Protein AF-A0AAE0RUJ5-F1 (afdb_monomer_lite)

pLDDT: mean 77.24, std 18.79, range [30.19, 96.75]

Structure (mmCIF, N/CA/C/O backbone):
data_AF-A0AAE0RUJ5-F1
#
_entry.id   AF-A0AAE0RUJ5-F1
#
loop_
_atom_site.group_PDB
_atom_site.id
_atom_site.type_symbol
_atom_site.label_atom_id
_atom_site.label_alt_id
_atom_site.label_comp_id
_atom_site.label_asym_id
_atom_site.label_entity_id
_atom_site.label_seq_id
_atom_site.pdbx_PDB_ins_code
_atom_site.Cartn_x
_atom_site.Cartn_y
_atom_site.Cartn_z
_atom_site.occupancy
_atom_site.B_iso_or_equiv
_atom_site.auth_seq_id
_atom_site.auth_comp_id
_atom_site.auth_asym_id
_atom_site.auth_atom_id
_atom_site.pdbx_PDB_model_num
ATOM 1 N N . THR A 1 1 ? -5.054 -32.963 -3.445 1.00 34.38 1 THR A N 1
ATOM 2 C CA . THR A 1 1 ? -6.435 -32.561 -3.118 1.00 34.38 1 THR A CA 1
ATOM 3 C C . THR A 1 1 ? -6.348 -31.190 -2.489 1.00 34.38 1 THR A C 1
ATOM 5 O O . THR A 1 1 ? -5.937 -31.098 -1.345 1.00 34.38 1 THR A O 1
ATOM 8 N N . ALA A 1 2 ? -6.529 -30.129 -3.278 1.00 33.41 2 ALA A N 1
ATOM 9 C CA . ALA A 1 2 ? -6.387 -28.752 -2.808 1.00 33.41 2 ALA A CA 1
ATOM 10 C C . ALA A 1 2 ? -7.784 -28.208 -2.505 1.00 33.41 2 ALA A C 1
ATOM 12 O O . ALA A 1 2 ? -8.597 -28.049 -3.417 1.00 33.41 2 ALA A O 1
ATOM 13 N N . GLU A 1 3 ? -8.076 -27.998 -1.226 1.00 30.88 3 GLU A N 1
ATOM 14 C CA . GLU A 1 3 ? -9.315 -27.371 -0.786 1.00 30.88 3 GLU A CA 1
ATOM 15 C C . GLU A 1 3 ? -9.298 -25.899 -1.211 1.00 30.88 3 GLU A C 1
ATOM 17 O O . GLU A 1 3 ? -8.477 -25.099 -0.765 1.00 30.88 3 GLU A O 1
ATOM 22 N N . ARG A 1 4 ? -10.191 -25.554 -2.143 1.00 36.12 4 ARG A N 1
ATOM 23 C CA . ARG A 1 4 ? -10.516 -24.167 -2.467 1.00 36.12 4 ARG A CA 1
ATOM 24 C C . ARG A 1 4 ? -11.188 -23.560 -1.241 1.00 36.12 4 ARG A C 1
ATOM 26 O O . ARG A 1 4 ? -12.315 -23.931 -0.926 1.00 36.12 4 ARG A O 1
ATOM 33 N N . PHE A 1 5 ? -10.525 -22.607 -0.597 1.00 30.19 5 PHE A N 1
ATOM 34 C CA . PHE A 1 5 ? -11.189 -21.701 0.333 1.00 30.19 5 PHE A CA 1
ATOM 35 C C . PHE A 1 5 ? -12.314 -20.968 -0.417 1.00 30.19 5 PHE A C 1
ATOM 37 O O . PHE A 1 5 ? -12.035 -20.315 -1.430 1.00 30.19 5 PHE A O 1
ATOM 44 N N . PRO A 1 6 ? -13.580 -21.066 0.0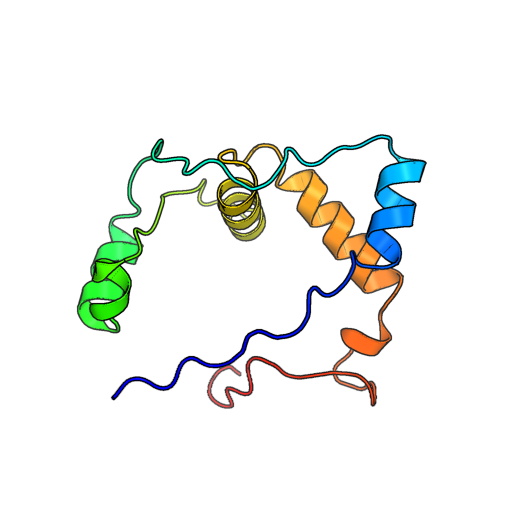21 1.00 34.25 6 PRO A N 1
ATOM 45 C CA . PRO A 1 6 ? -14.649 -20.287 -0.572 1.00 34.25 6 PRO A CA 1
ATOM 46 C C . PRO A 1 6 ? -14.486 -18.843 -0.095 1.00 34.25 6 PRO A C 1
ATOM 48 O O . PRO A 1 6 ? -14.809 -18.504 1.040 1.00 34.25 6 PRO A O 1
ATOM 51 N N . PHE A 1 7 ? -13.968 -17.975 -0.964 1.00 33.88 7 PHE A N 1
ATOM 52 C CA . PHE A 1 7 ? -14.052 -16.526 -0.776 1.00 33.88 7 PHE A CA 1
ATOM 53 C C . PHE A 1 7 ? -15.495 -16.085 -1.088 1.00 33.88 7 PHE A C 1
ATOM 55 O O . PHE A 1 7 ? -15.783 -15.462 -2.109 1.00 33.88 7 PHE A O 1
ATOM 62 N N . GLU A 1 8 ? -16.440 -16.487 -0.237 1.00 39.06 8 GLU A N 1
ATOM 63 C CA . GLU A 1 8 ? -17.811 -15.988 -0.263 1.00 39.06 8 GLU A CA 1
ATOM 64 C C . GLU A 1 8 ? -17.882 -14.669 0.502 1.00 39.06 8 GLU A C 1
ATOM 66 O O . GLU A 1 8 ? -17.752 -14.603 1.722 1.00 39.06 8 GLU A O 1
ATOM 71 N N . GLY A 1 9 ? -18.085 -13.595 -0.254 1.00 34.19 9 GLY A N 1
ATOM 72 C CA . GLY A 1 9 ? -18.370 -12.276 0.283 1.00 34.19 9 GLY A CA 1
ATOM 73 C C . GLY A 1 9 ? -17.814 -11.187 -0.614 1.00 34.19 9 GLY A C 1
ATOM 74 O O . GLY A 1 9 ? -16.731 -10.664 -0.361 1.00 34.19 9 GLY A O 1
ATOM 75 N N . LYS A 1 10 ? -18.579 -10.778 -1.634 1.00 37.94 10 LYS A N 1
ATOM 76 C CA . LYS A 1 10 ? -18.420 -9.428 -2.189 1.00 37.94 10 LYS A CA 1
ATOM 77 C C . LYS A 1 10 ? -18.747 -8.447 -1.061 1.00 37.94 10 LYS A C 1
ATOM 79 O O . LYS A 1 10 ? -19.906 -8.083 -0.875 1.00 37.94 10 LYS A O 1
ATOM 84 N N . LYS A 1 11 ? -17.746 -8.067 -0.263 1.00 47.00 11 LYS A N 1
ATOM 85 C CA . LYS A 1 11 ? -17.864 -6.932 0.651 1.00 47.00 11 LYS A CA 1
ATOM 86 C C . LYS A 1 11 ? -18.172 -5.720 -0.224 1.00 47.00 11 LYS A C 1
ATOM 88 O O . LYS A 1 11 ? -17.425 -5.425 -1.154 1.00 47.00 11 LYS A O 1
ATOM 93 N N . GLY A 1 12 ? -19.323 -5.095 0.018 1.00 49.69 12 GLY A N 1
ATOM 94 C CA . GLY A 1 12 ? -19.673 -3.840 -0.636 1.00 49.69 12 GLY A CA 1
ATOM 95 C C . GLY A 1 12 ? -18.592 -2.782 -0.380 1.00 49.69 12 GLY A C 1
ATOM 96 O O . GLY A 1 12 ? -17.814 -2.935 0.568 1.00 49.69 12 GLY A O 1
ATOM 97 N N . PRO A 1 13 ? -18.529 -1.728 -1.209 1.00 57.50 13 PRO A N 1
ATOM 98 C CA . PRO A 1 13 ? -17.573 -0.642 -1.018 1.00 57.50 13 PRO A CA 1
ATOM 99 C C . PRO A 1 13 ? -17.670 -0.092 0.408 1.00 57.50 13 PRO A C 1
ATOM 101 O O . PRO A 1 13 ? -18.744 -0.114 1.025 1.00 57.50 13 PRO A O 1
ATOM 104 N N . ALA A 1 14 ? -16.550 0.394 0.945 1.00 61.56 14 ALA A N 1
ATOM 105 C CA . ALA A 1 14 ? -16.545 0.986 2.278 1.00 61.56 14 ALA A CA 1
ATOM 106 C C . ALA A 1 14 ? -17.588 2.119 2.343 1.00 61.56 14 ALA A C 1
ATOM 108 O O . ALA A 1 14 ? -17.770 2.872 1.387 1.00 61.56 14 ALA A O 1
ATOM 109 N N . LYS A 1 15 ? -18.295 2.282 3.470 1.00 66.69 15 LYS A N 1
ATOM 110 C CA . LYS A 1 15 ? -19.331 3.335 3.598 1.00 66.69 15 LYS A CA 1
ATOM 111 C C . LYS A 1 15 ? -18.766 4.750 3.382 1.00 66.69 15 LYS A C 1
ATOM 113 O O . LYS A 1 15 ? -19.496 5.669 3.008 1.00 66.69 15 LYS A O 1
ATOM 118 N N . SER A 1 16 ? -17.477 4.931 3.652 1.00 63.09 16 SER A N 1
ATOM 119 C CA . SER A 1 16 ? -16.708 6.145 3.375 1.00 63.09 16 SER A CA 1
ATOM 120 C C . SER A 1 16 ? -16.434 6.333 1.882 1.00 63.09 16 SER A C 1
ATOM 122 O O . SER A 1 16 ? -16.450 7.464 1.402 1.00 63.09 16 SER A O 1
ATOM 124 N N . GLU A 1 17 ? -16.255 5.245 1.134 1.00 63.28 17 GLU A N 1
ATOM 125 C CA . GLU A 1 17 ? -15.948 5.261 -0.290 1.00 63.28 17 GLU A CA 1
ATOM 126 C C . GLU A 1 17 ? -17.090 5.889 -1.084 1.00 63.28 17 GLU A C 1
ATOM 128 O O . GLU A 1 17 ? -16.851 6.813 -1.856 1.00 63.28 17 GLU A O 1
ATOM 133 N N . SER A 1 18 ? -18.342 5.500 -0.827 1.00 64.12 18 SER A N 1
ATOM 134 C CA . SER A 1 18 ? -19.500 6.112 -1.491 1.00 64.12 18 SER A CA 1
ATOM 135 C C . SER A 1 18 ? -19.620 7.613 -1.206 1.00 64.12 18 SER A C 1
ATOM 137 O O . SER A 1 18 ? -19.937 8.386 -2.107 1.00 64.12 18 SER A O 1
ATOM 139 N N . LYS A 1 19 ? -19.323 8.053 0.026 1.00 63.25 19 LYS A N 1
ATOM 140 C CA . LYS A 1 19 ? -19.330 9.484 0.381 1.00 63.25 19 LYS A CA 1
ATOM 141 C C . LYS A 1 19 ? -18.209 10.232 -0.335 1.00 63.25 19 LYS A C 1
ATOM 143 O O . LYS A 1 19 ? -18.431 11.309 -0.871 1.00 63.25 19 LYS A O 1
ATOM 148 N N . PHE A 1 20 ? -17.024 9.639 -0.388 1.00 62.88 20 PHE A N 1
ATOM 149 C CA . PHE A 1 20 ? -15.853 10.235 -1.013 1.00 62.88 20 PHE A CA 1
ATOM 150 C C . PHE A 1 20 ? -16.001 10.353 -2.540 1.00 62.88 20 PHE A C 1
ATOM 152 O O . PHE A 1 20 ? -15.698 11.401 -3.109 1.00 62.88 20 PHE A O 1
ATOM 159 N N . LEU A 1 21 ? -16.515 9.307 -3.197 1.00 64.81 21 LEU A N 1
ATOM 160 C CA . LEU A 1 21 ? -16.797 9.286 -4.637 1.00 64.81 21 LEU A CA 1
ATOM 161 C C . LEU A 1 21 ? -17.784 10.393 -5.036 1.00 64.81 21 LEU A C 1
ATOM 163 O O . LEU A 1 21 ? -17.527 11.128 -5.987 1.00 64.81 21 LEU A O 1
ATOM 167 N N . VAL A 1 22 ? -18.879 10.541 -4.281 1.00 62.72 22 VAL A N 1
ATOM 168 C CA . VAL A 1 22 ? -19.908 11.562 -4.539 1.00 62.72 22 VAL A CA 1
ATOM 169 C C . VAL A 1 22 ? -19.385 1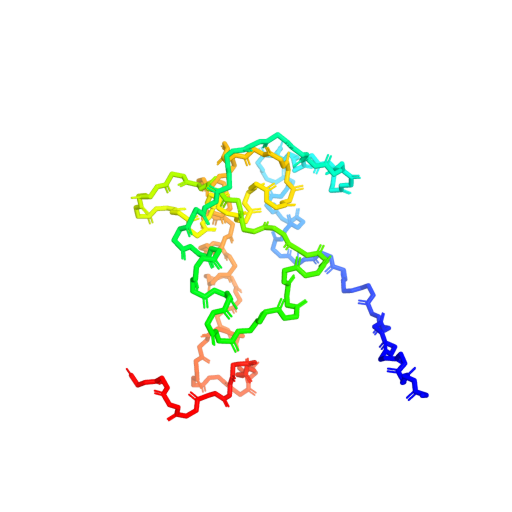2.971 -4.258 1.00 62.72 22 VAL A C 1
ATOM 171 O O . VAL A 1 22 ? -19.634 13.877 -5.047 1.00 62.72 22 VAL A O 1
ATOM 174 N N . SER A 1 23 ? -18.647 13.172 -3.163 1.00 62.78 23 SER A N 1
ATOM 175 C CA . SER A 1 23 ? -18.187 14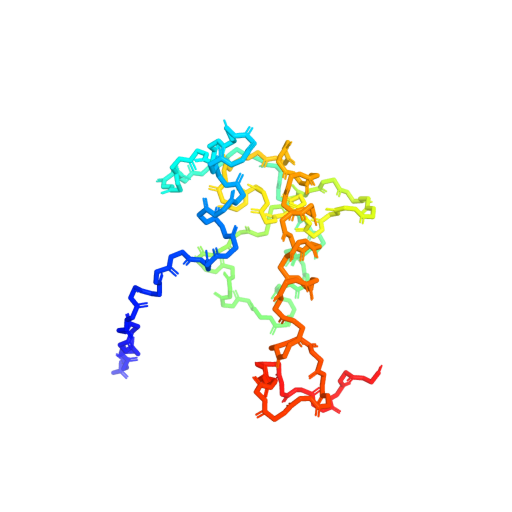.508 -2.762 1.00 62.78 23 SER A CA 1
ATOM 176 C C . SER A 1 23 ? -17.080 15.079 -3.646 1.00 62.78 23 SER A C 1
ATOM 178 O O . SER A 1 23 ? -17.023 16.295 -3.805 1.00 62.78 23 SER A O 1
ATOM 180 N N . TYR A 1 24 ? -16.210 14.240 -4.214 1.00 59.41 24 TYR A N 1
ATOM 181 C CA . TYR A 1 24 ? -15.042 14.715 -4.967 1.00 59.41 24 TYR A CA 1
ATOM 182 C C . TYR A 1 24 ? -15.090 14.400 -6.468 1.00 59.41 24 TYR A C 1
ATOM 184 O O . TYR A 1 24 ? -14.207 14.840 -7.199 1.00 59.41 24 TYR A O 1
ATOM 192 N N . GLY A 1 25 ? -16.095 13.657 -6.948 1.00 57.06 25 GLY A N 1
ATOM 193 C CA . GLY A 1 25 ? -16.229 13.321 -8.372 1.00 57.06 25 GLY A CA 1
ATOM 194 C C . GLY A 1 25 ? -15.079 12.464 -8.914 1.00 57.06 25 GLY A C 1
ATOM 195 O O . GLY A 1 25 ? -14.800 12.476 -10.110 1.00 57.06 25 GLY A O 1
ATOM 196 N N . ILE A 1 26 ? -14.375 11.745 -8.036 1.00 61.94 26 ILE A N 1
ATOM 197 C CA . ILE A 1 26 ? -13.183 10.979 -8.399 1.00 61.94 26 ILE A CA 1
ATOM 198 C C . ILE A 1 26 ? -13.587 9.543 -8.710 1.00 61.94 26 ILE A C 1
ATOM 200 O O . ILE A 1 26 ? -14.050 8.845 -7.818 1.00 61.94 26 ILE A O 1
ATOM 204 N N . CYS A 1 27 ? -13.350 9.069 -9.931 1.00 60.69 27 CYS A N 1
ATOM 205 C CA . CYS A 1 27 ? -13.529 7.663 -10.290 1.00 60.69 27 CYS A CA 1
ATOM 206 C C . CYS A 1 27 ? -12.177 6.937 -10.252 1.00 60.69 27 CYS A C 1
ATOM 208 O O . CYS A 1 27 ? -11.214 7.404 -10.861 1.00 60.69 27 CYS A O 1
ATOM 210 N N . ILE A 1 28 ? -12.093 5.797 -9.560 1.00 62.47 28 ILE A N 1
ATOM 211 C CA . ILE A 1 28 ? -10.968 4.872 -9.766 1.00 62.47 28 ILE A CA 1
ATOM 212 C C . ILE A 1 28 ? -11.264 4.121 -11.075 1.00 62.47 28 ILE A C 1
ATOM 214 O O . ILE A 1 28 ? -12.411 3.706 -11.264 1.00 62.47 28 ILE A O 1
ATOM 218 N N . PRO A 1 29 ? -10.293 3.981 -11.996 1.00 63.66 29 PRO A N 1
ATOM 219 C CA . PRO A 1 29 ? -10.483 3.165 -13.190 1.00 63.66 29 PRO A CA 1
ATOM 220 C C . PRO A 1 29 ? -10.898 1.739 -12.807 1.00 63.66 29 PRO A C 1
ATOM 222 O O . PRO A 1 29 ? -10.435 1.217 -11.793 1.00 63.66 29 PRO A O 1
ATOM 225 N N . GLU A 1 30 ? -11.752 1.103 -13.613 1.00 62.03 30 GLU A N 1
ATOM 226 C CA . GLU A 1 30 ? -12.164 -0.282 -13.365 1.00 62.03 30 GLU A CA 1
ATOM 227 C C . GLU A 1 30 ? -10.941 -1.197 -13.223 1.00 62.03 30 GLU A C 1
ATOM 229 O O . GLU A 1 30 ? -10.078 -1.277 -14.104 1.00 62.03 30 GLU A O 1
ATOM 234 N N . SER A 1 31 ? -10.872 -1.884 -12.083 1.00 59.12 31 SER A N 1
ATOM 235 C CA . SER A 1 31 ? -9.862 -2.896 -11.796 1.00 59.12 31 SER A CA 1
ATOM 236 C C . SER A 1 31 ? -10.112 -4.081 -12.726 1.00 59.12 31 SER A C 1
ATOM 238 O O . SER A 1 31 ? -11.203 -4.647 -12.721 1.00 59.12 31 SER A O 1
ATOM 240 N N . GLY A 1 32 ? -9.128 -4.470 -13.538 1.00 53.75 32 GLY A N 1
ATOM 241 C CA . GLY A 1 32 ? -9.320 -5.622 -14.428 1.00 53.75 32 GLY A CA 1
ATOM 242 C C . GLY A 1 32 ? -8.361 -5.760 -15.600 1.00 53.75 32 GLY A C 1
ATOM 243 O O . GLY A 1 32 ? -8.429 -6.754 -16.317 1.00 53.75 32 GLY A O 1
ATOM 244 N N . ARG A 1 33 ? -7.448 -4.810 -15.820 1.00 55.81 33 ARG A N 1
ATOM 245 C CA . ARG A 1 33 ? -6.391 -4.997 -16.818 1.00 55.81 33 ARG A CA 1
ATOM 246 C C . ARG A 1 33 ? -5.150 -5.563 -16.139 1.00 55.81 33 ARG A C 1
ATOM 248 O O . ARG A 1 33 ? -4.670 -5.015 -15.156 1.00 55.81 33 ARG A O 1
ATOM 255 N N . ILE A 1 34 ? -4.636 -6.668 -16.671 1.00 57.06 34 ILE A N 1
ATOM 256 C CA . ILE A 1 34 ? -3.300 -7.157 -16.335 1.00 57.06 34 ILE A CA 1
ATOM 257 C C . ILE A 1 34 ? -2.317 -6.152 -16.935 1.00 57.06 34 ILE A C 1
ATOM 259 O O . ILE A 1 34 ? -2.178 -6.055 -18.156 1.00 57.06 34 ILE A O 1
ATOM 263 N N . PHE A 1 35 ? -1.672 -5.364 -16.084 1.00 63.25 35 PHE A N 1
ATOM 264 C CA . PHE A 1 35 ? -0.671 -4.399 -16.515 1.00 63.25 35 PHE A CA 1
ATOM 265 C C . PHE A 1 35 ? 0.706 -5.057 -16.458 1.00 63.25 35 PHE A C 1
ATOM 267 O O . PHE A 1 35 ? 1.386 -5.018 -15.440 1.00 63.25 35 PHE A O 1
ATOM 274 N N . ASN A 1 36 ? 1.131 -5.644 -17.578 1.00 60.19 36 ASN A N 1
ATOM 275 C CA . ASN A 1 36 ? 2.478 -6.215 -17.726 1.00 60.19 36 ASN A CA 1
ATOM 276 C C . ASN A 1 36 ? 3.563 -5.153 -17.977 1.00 60.19 36 ASN A C 1
ATOM 278 O O . ASN A 1 36 ? 4.704 -5.485 -18.286 1.00 60.19 36 ASN A O 1
ATOM 282 N N . ASN A 1 37 ? 3.218 -3.870 -17.872 1.00 68.94 37 ASN A N 1
ATOM 283 C CA . ASN A 1 37 ? 4.157 -2.789 -18.116 1.00 68.94 37 ASN A CA 1
ATOM 284 C C . ASN A 1 37 ? 4.867 -2.449 -16.809 1.00 68.94 37 ASN A C 1
ATOM 286 O O . ASN A 1 37 ? 4.236 -1.992 -15.854 1.00 68.94 37 ASN A O 1
ATOM 290 N N . GLY A 1 38 ? 6.181 -2.655 -16.766 1.00 79.44 38 GLY A N 1
ATOM 291 C CA . GLY A 1 38 ? 7.015 -2.259 -15.641 1.00 79.44 38 GLY A CA 1
ATOM 292 C C . GLY A 1 38 ? 8.327 -3.007 -15.550 1.00 79.44 38 GLY A C 1
ATOM 293 O O . GLY A 1 38 ? 8.476 -4.102 -16.086 1.00 79.44 38 GLY A O 1
ATOM 294 N N . GLU A 1 39 ? 9.264 -2.405 -14.834 1.00 91.31 39 GLU A N 1
ATOM 295 C CA . GLU A 1 39 ? 10.492 -3.073 -14.438 1.00 91.31 39 GLU A CA 1
ATOM 296 C C . GLU A 1 39 ? 10.213 -4.011 -13.257 1.00 91.31 39 GLU A C 1
ATOM 298 O O . GLU A 1 39 ? 9.354 -3.734 -12.418 1.00 91.31 39 GLU A O 1
ATOM 303 N N . LYS A 1 40 ? 10.911 -5.146 -13.212 1.00 93.56 40 LYS A N 1
ATOM 304 C CA . LYS A 1 40 ? 10.844 -6.073 -12.079 1.00 93.56 40 LYS A CA 1
ATOM 305 C C . LYS A 1 40 ? 11.693 -5.529 -10.942 1.00 93.56 40 LYS A C 1
ATOM 307 O O . LYS A 1 40 ? 12.812 -5.080 -11.178 1.00 93.56 40 LYS A O 1
ATOM 312 N N . ASP A 1 41 ? 11.209 -5.645 -9.715 1.00 94.44 41 ASP A N 1
ATOM 313 C CA . ASP A 1 41 ? 12.039 -5.341 -8.553 1.00 94.44 41 ASP A CA 1
ATOM 314 C C . ASP A 1 41 ? 13.012 -6.501 -8.300 1.00 94.44 41 ASP A C 1
ATOM 316 O O . ASP A 1 41 ? 12.645 -7.545 -7.756 1.00 94.44 41 ASP A O 1
ATOM 320 N N . SER A 1 42 ? 14.262 -6.316 -8.726 1.00 95.56 42 SER A N 1
ATOM 321 C CA . SER A 1 42 ? 15.315 -7.324 -8.585 1.00 95.56 42 SER A CA 1
ATOM 322 C C . SER A 1 42 ? 15.600 -7.686 -7.126 1.00 95.56 42 SER A C 1
ATOM 324 O O . SER A 1 42 ? 15.826 -8.860 -6.839 1.00 95.56 42 SER A O 1
ATOM 326 N N . VAL A 1 43 ? 15.520 -6.730 -6.196 1.00 94.62 43 VAL A N 1
ATOM 327 C CA . VAL A 1 43 ? 15.777 -6.974 -4.769 1.00 94.62 43 VAL A CA 1
ATOM 328 C C . VAL A 1 43 ? 14.674 -7.851 -4.195 1.00 94.62 43 VAL A C 1
ATOM 330 O O . VAL A 1 43 ? 14.960 -8.889 -3.595 1.00 94.62 43 VAL A O 1
ATOM 333 N N . SER A 1 44 ? 13.414 -7.490 -4.445 1.00 94.31 44 SER A N 1
ATOM 334 C CA . SER A 1 44 ? 12.269 -8.293 -4.005 1.00 94.31 44 SER A CA 1
ATOM 335 C C . SER A 1 44 ? 12.270 -9.690 -4.629 1.00 94.31 44 SER A C 1
ATOM 337 O O . SER A 1 44 ? 11.933 -10.665 -3.958 1.00 94.31 44 SER A O 1
ATOM 339 N N . VAL A 1 45 ? 12.683 -9.824 -5.894 1.00 95.88 45 VAL A N 1
ATOM 340 C CA . VAL A 1 45 ? 12.837 -11.133 -6.548 1.00 95.88 45 VAL A CA 1
ATOM 341 C C . VAL A 1 45 ? 13.888 -11.986 -5.838 1.00 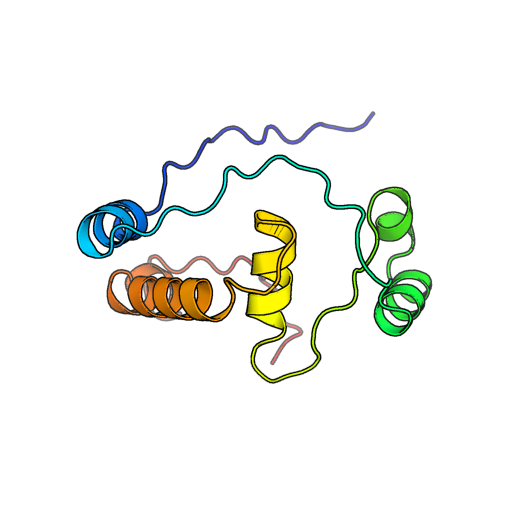95.88 45 VAL A C 1
ATOM 343 O O . VAL A 1 45 ? 13.607 -13.146 -5.538 1.00 95.88 45 VAL A O 1
ATOM 346 N N . GLU A 1 46 ? 15.070 -11.445 -5.541 1.00 96.75 46 GLU A N 1
ATOM 347 C CA . GLU A 1 46 ? 16.113 -12.198 -4.830 1.00 96.75 46 GLU A CA 1
ATOM 348 C C . GLU A 1 46 ? 15.687 -12.567 -3.403 1.00 96.75 46 GLU A C 1
ATOM 350 O O . GLU A 1 46 ? 15.900 -13.701 -2.968 1.00 96.75 46 GLU A O 1
ATOM 355 N N . MET A 1 47 ? 14.995 -11.667 -2.698 1.00 95.88 47 MET A N 1
ATOM 356 C CA . MET A 1 47 ? 14.424 -11.976 -1.384 1.00 95.88 47 MET A CA 1
ATOM 357 C C . MET A 1 47 ? 13.401 -13.112 -1.459 1.00 95.88 47 MET A C 1
ATOM 359 O O . MET A 1 47 ? 13.475 -14.071 -0.688 1.00 95.88 47 MET A O 1
ATOM 363 N N . LEU A 1 48 ? 12.470 -13.065 -2.412 1.00 95.88 48 LEU A N 1
ATOM 364 C CA . LEU A 1 48 ? 11.461 -14.113 -2.558 1.00 95.88 48 LEU A CA 1
ATOM 365 C C . LEU A 1 48 ? 12.063 -15.454 -2.974 1.00 95.88 48 LEU A C 1
ATOM 367 O O . LEU A 1 48 ? 11.591 -16.483 -2.498 1.00 95.88 48 LEU A O 1
ATOM 371 N N . LYS A 1 49 ? 13.129 -15.475 -3.781 1.00 96.12 49 LYS A N 1
ATOM 372 C CA . LYS A 1 49 ? 13.856 -16.719 -4.084 1.00 96.12 49 LYS A CA 1
ATOM 373 C C . LYS A 1 49 ? 14.406 -17.390 -2.825 1.00 96.12 49 LYS A C 1
ATOM 375 O O . LYS A 1 49 ? 14.397 -18.615 -2.752 1.00 96.12 49 LYS A O 1
ATOM 380 N N . MET A 1 50 ? 14.876 -16.603 -1.856 1.00 95.19 50 MET A N 1
ATOM 381 C CA . MET A 1 50 ? 15.480 -17.115 -0.626 1.00 95.19 50 MET A CA 1
ATOM 382 C C . MET A 1 50 ? 14.438 -17.634 0.373 1.00 95.19 50 MET A C 1
ATOM 384 O O . MET A 1 50 ? 14.654 -18.679 0.984 1.00 95.19 50 MET A O 1
ATOM 388 N N . TYR A 1 51 ? 13.316 -16.924 0.534 1.00 94.19 51 TYR A N 1
ATOM 389 C CA . TYR A 1 51 ? 12.349 -17.208 1.603 1.00 94.19 51 TYR A CA 1
ATOM 390 C C . TYR A 1 51 ? 11.052 -17.873 1.123 1.00 94.19 51 TYR A C 1
ATOM 392 O O . TYR A 1 51 ? 10.529 -18.753 1.805 1.00 94.19 51 TYR A O 1
ATOM 400 N N . HIS A 1 52 ? 10.524 -17.490 -0.045 1.00 92.94 52 HIS A N 1
ATOM 401 C CA . HIS A 1 52 ? 9.206 -17.924 -0.530 1.00 92.94 52 HIS A CA 1
ATOM 402 C C . HIS A 1 52 ? 9.158 -18.094 -2.063 1.00 92.94 52 HIS A C 1
ATOM 404 O O . HIS A 1 52 ? 8.374 -17.420 -2.740 1.00 92.94 52 HIS A O 1
ATOM 410 N N . PRO A 1 53 ? 9.943 -19.021 -2.647 1.00 94.62 53 PRO A N 1
ATOM 411 C CA . PRO A 1 53 ? 10.079 -19.136 -4.102 1.00 94.62 53 PRO A CA 1
ATOM 412 C C . PRO A 1 53 ? 8.774 -19.521 -4.814 1.00 94.62 53 PRO A C 1
ATOM 414 O O . PRO A 1 53 ? 8.604 -19.197 -5.985 1.00 94.62 53 PRO A O 1
ATOM 417 N N . ALA A 1 54 ? 7.829 -20.162 -4.115 1.00 94.75 54 ALA A N 1
ATOM 418 C CA . ALA A 1 54 ? 6.519 -20.514 -4.667 1.00 94.75 54 ALA A CA 1
ATOM 419 C C . ALA A 1 54 ? 5.705 -19.285 -5.114 1.00 94.75 54 ALA A C 1
ATOM 421 O O . ALA A 1 54 ? 4.954 -19.376 -6.078 1.00 94.75 54 ALA A O 1
ATOM 422 N N . ILE A 1 55 ? 5.896 -18.121 -4.477 1.00 92.25 55 ILE A N 1
ATOM 423 C CA . ILE A 1 55 ? 5.222 -16.869 -4.866 1.00 92.25 55 ILE A CA 1
ATOM 424 C C . ILE A 1 55 ? 5.603 -16.470 -6.299 1.00 92.25 55 ILE A C 1
ATOM 426 O O . ILE A 1 55 ? 4.766 -15.966 -7.043 1.00 92.25 55 ILE A O 1
ATOM 430 N N . LEU A 1 56 ? 6.840 -16.757 -6.715 1.00 93.50 56 LEU A N 1
ATOM 431 C CA . LEU A 1 56 ? 7.362 -16.403 -8.037 1.00 93.50 56 LEU A CA 1
ATOM 432 C C . LEU A 1 56 ? 6.844 -17.300 -9.173 1.00 93.50 56 LEU A C 1
ATOM 434 O O . LEU A 1 56 ? 7.163 -17.039 -10.332 1.00 93.50 56 LEU A O 1
ATOM 438 N N . MET A 1 57 ? 6.079 -18.355 -8.866 1.00 93.12 57 MET A N 1
ATOM 439 C CA . MET A 1 57 ? 5.445 -19.192 -9.891 1.00 93.12 57 MET A CA 1
ATOM 440 C C . MET A 1 57 ? 4.291 -18.456 -10.577 1.00 93.12 57 MET A C 1
ATOM 442 O O . MET A 1 57 ? 4.155 -18.542 -11.795 1.00 93.12 57 MET A O 1
ATOM 446 N N . ASP A 1 58 ? 3.517 -17.695 -9.797 1.00 90.94 58 ASP A N 1
ATOM 447 C CA . ASP A 1 58 ? 2.294 -17.033 -10.261 1.00 90.94 58 ASP A CA 1
ATOM 448 C C . ASP A 1 58 ? 2.377 -15.498 -10.204 1.00 90.94 58 ASP A C 1
ATOM 450 O O . ASP A 1 58 ? 1.603 -14.815 -10.876 1.00 90.94 58 ASP A O 1
ATOM 454 N N . LEU A 1 59 ? 3.301 -14.935 -9.413 1.00 90.56 59 LEU A N 1
ATOM 455 C CA . LEU A 1 59 ? 3.409 -13.495 -9.171 1.00 90.56 59 LEU A CA 1
ATOM 456 C C . LEU A 1 59 ? 4.811 -12.962 -9.483 1.00 90.56 59 LEU A C 1
ATOM 458 O O . LEU A 1 59 ? 5.823 -13.637 -9.309 1.00 90.56 59 LEU A O 1
ATOM 462 N N . VAL A 1 60 ? 4.875 -11.700 -9.910 1.00 89.94 60 VAL A N 1
ATOM 463 C CA . VAL A 1 60 ? 6.129 -10.998 -10.205 1.00 89.94 60 VAL A CA 1
ATOM 464 C C . VAL A 1 60 ? 6.174 -9.694 -9.404 1.00 89.94 60 VAL A C 1
ATOM 466 O O . VAL A 1 60 ? 5.287 -8.858 -9.581 1.00 89.94 60 VAL A O 1
ATOM 469 N N . PRO A 1 61 ? 7.194 -9.483 -8.551 1.00 92.56 61 PRO A N 1
ATOM 470 C CA . PRO A 1 61 ? 7.413 -8.202 -7.890 1.00 92.56 61 PRO A CA 1
ATOM 471 C C . PRO A 1 61 ? 7.724 -7.116 -8.916 1.00 92.56 61 PRO A C 1
ATOM 473 O O . PRO A 1 61 ? 8.679 -7.230 -9.691 1.00 92.56 61 PRO A O 1
ATOM 476 N N . MET A 1 62 ? 6.922 -6.059 -8.910 1.00 92.44 62 MET A N 1
ATOM 477 C CA . MET A 1 62 ? 7.090 -4.921 -9.806 1.00 92.44 62 MET A CA 1
ATOM 478 C C . MET A 1 62 ? 7.777 -3.779 -9.067 1.00 92.44 62 MET A C 1
ATOM 480 O O . MET A 1 62 ? 7.420 -3.473 -7.930 1.00 92.44 62 MET A O 1
ATOM 484 N N . LEU A 1 63 ? 8.734 -3.139 -9.733 1.00 93.06 63 LEU A N 1
ATOM 485 C CA . LEU A 1 63 ? 9.413 -1.960 -9.222 1.00 93.06 63 LEU A CA 1
ATOM 486 C C . LEU A 1 63 ? 8.433 -0.784 -9.154 1.00 93.06 63 LEU A C 1
ATOM 488 O O . LEU A 1 63 ? 7.694 -0.518 -10.107 1.00 93.06 63 LEU A O 1
ATOM 492 N N . VAL A 1 64 ? 8.469 -0.076 -8.029 1.00 93.06 64 VAL A N 1
ATOM 493 C CA . VAL A 1 64 ? 7.761 1.187 -7.791 1.00 93.06 64 VAL A CA 1
ATOM 494 C C . VAL A 1 64 ? 8.753 2.253 -7.357 1.00 93.06 64 VAL A C 1
ATOM 496 O O . VAL A 1 64 ? 9.880 1.935 -6.967 1.00 93.06 64 VAL A O 1
ATOM 499 N N . VAL A 1 65 ? 8.351 3.521 -7.406 1.00 92.06 65 VAL A N 1
ATOM 500 C CA . VAL A 1 65 ? 9.201 4.608 -6.91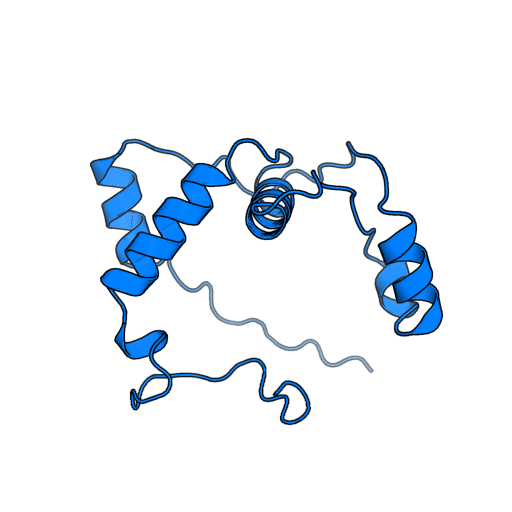3 1.00 92.06 65 VAL A CA 1
ATOM 501 C C . VAL A 1 65 ? 9.491 4.399 -5.420 1.00 92.06 65 VAL A C 1
ATOM 503 O O . VAL A 1 65 ? 8.583 4.323 -4.595 1.00 92.06 65 VAL A O 1
ATOM 506 N N . GLY A 1 66 ? 10.777 4.288 -5.076 1.00 87.50 66 GLY A N 1
ATOM 507 C CA . GLY A 1 66 ? 11.267 4.044 -3.715 1.00 87.50 66 GLY A CA 1
ATOM 508 C C . GLY A 1 66 ? 11.280 5.295 -2.836 1.00 87.50 66 GLY A C 1
ATOM 509 O O . GLY A 1 66 ? 12.329 5.662 -2.312 1.00 87.50 66 GLY A O 1
ATOM 510 N N . ASP A 1 67 ? 10.143 5.975 -2.701 1.00 90.75 67 ASP A N 1
ATOM 511 C CA . ASP A 1 67 ? 9.974 7.137 -1.824 1.00 90.75 67 ASP A CA 1
ATOM 512 C C . ASP A 1 67 ? 9.109 6.806 -0.589 1.00 90.75 67 ASP A C 1
ATOM 514 O O . ASP A 1 67 ? 8.675 5.673 -0.378 1.00 90.75 67 ASP A O 1
ATOM 518 N N . GLY A 1 68 ? 8.812 7.811 0.239 1.00 88.69 68 GLY A N 1
ATOM 519 C CA . GLY A 1 68 ? 7.917 7.660 1.396 1.00 88.69 68 GLY A CA 1
ATOM 520 C C . GLY A 1 68 ? 6.445 7.379 1.048 1.00 88.69 68 GLY A C 1
ATOM 521 O O . GLY A 1 68 ? 5.610 7.315 1.952 1.00 88.69 68 GLY A O 1
ATOM 522 N N . ASN A 1 69 ? 6.098 7.249 -0.235 1.00 91.38 69 ASN A N 1
ATOM 523 C CA . ASN A 1 69 ? 4.764 6.913 -0.727 1.00 91.38 69 ASN A CA 1
ATOM 524 C C . ASN A 1 69 ? 4.724 5.550 -1.431 1.00 91.38 69 ASN A C 1
ATOM 526 O O . ASN A 1 69 ? 3.660 5.179 -1.933 1.00 91.38 69 ASN A O 1
ATOM 530 N N . CYS A 1 70 ? 5.825 4.794 -1.438 1.00 91.88 70 CYS A N 1
ATOM 531 C CA . CYS A 1 70 ? 5.974 3.546 -2.186 1.00 91.88 70 CYS A CA 1
ATOM 532 C C . CYS A 1 70 ? 4.859 2.520 -1.915 1.00 91.88 70 CYS A C 1
ATOM 534 O O . CYS A 1 70 ? 4.399 1.871 -2.850 1.00 91.88 70 CYS A O 1
ATOM 536 N N . LEU A 1 71 ? 4.336 2.431 -0.683 1.00 93.94 71 LEU A N 1
ATOM 537 C CA . LEU A 1 71 ? 3.178 1.585 -0.357 1.00 93.94 71 LEU A CA 1
ATOM 538 C C . LEU A 1 71 ? 1.942 1.975 -1.183 1.00 93.94 71 LEU A C 1
ATOM 540 O O . LEU A 1 71 ? 1.307 1.133 -1.815 1.00 93.94 71 LEU A O 1
ATOM 544 N N . TYR A 1 72 ? 1.607 3.265 -1.203 1.00 94.38 72 TYR A N 1
ATOM 545 C CA . TYR A 1 72 ? 0.474 3.774 -1.973 1.00 94.38 72 TYR A CA 1
ATOM 546 C C . TYR A 1 72 ? 0.739 3.706 -3.480 1.00 94.38 72 TYR A C 1
ATOM 548 O O . TYR A 1 72 ? -0.200 3.481 -4.242 1.00 94.38 72 TYR A O 1
ATOM 556 N N . GLY A 1 73 ? 1.996 3.852 -3.910 1.00 92.38 73 GLY A N 1
ATOM 557 C CA . GLY A 1 73 ? 2.421 3.618 -5.292 1.00 92.38 73 GLY A CA 1
ATOM 558 C C . GLY A 1 73 ? 2.167 2.172 -5.719 1.00 92.38 73 GLY A C 1
ATOM 559 O O . GLY A 1 73 ? 1.485 1.934 -6.716 1.00 92.38 73 GLY A O 1
ATOM 560 N N . ALA A 1 74 ? 2.606 1.205 -4.912 1.00 92.75 74 ALA A N 1
ATOM 561 C CA . ALA A 1 74 ? 2.387 -0.220 -5.142 1.00 92.75 74 ALA A CA 1
ATOM 562 C C . ALA A 1 74 ? 0.900 -0.575 -5.213 1.00 92.75 74 ALA A C 1
ATOM 564 O O . ALA A 1 74 ? 0.472 -1.232 -6.163 1.00 92.75 74 ALA A O 1
ATOM 565 N N . VAL A 1 75 ? 0.088 -0.082 -4.273 1.00 91.44 75 VAL A N 1
ATOM 566 C CA . VAL A 1 75 ? -1.366 -0.309 -4.294 1.00 91.44 75 VAL A CA 1
ATOM 567 C C . VAL A 1 75 ? -2.014 0.353 -5.513 1.00 91.44 75 VAL A C 1
ATOM 569 O O . VAL A 1 75 ? -2.815 -0.279 -6.200 1.00 91.44 75 VAL A O 1
ATOM 572 N N . SER A 1 76 ? -1.644 1.595 -5.837 1.00 89.69 76 SER A N 1
ATOM 573 C CA . SER A 1 76 ? -2.131 2.296 -7.031 1.00 89.69 76 SER A CA 1
ATOM 574 C C . SER A 1 76 ? -1.836 1.489 -8.290 1.00 89.69 76 SER A C 1
ATOM 576 O O . SER A 1 76 ? -2.729 1.276 -9.115 1.00 89.69 76 SER A O 1
ATOM 578 N N . ARG A 1 77 ? -0.609 0.980 -8.415 1.00 88.12 77 ARG A N 1
ATOM 579 C CA . ARG A 1 77 ? -0.175 0.178 -9.555 1.00 88.12 77 ARG A CA 1
ATOM 580 C C . ARG A 1 77 ? -0.914 -1.154 -9.634 1.00 88.12 77 ARG A C 1
ATOM 582 O O . ARG A 1 77 ? -1.355 -1.520 -10.718 1.00 88.12 77 ARG A O 1
ATOM 589 N N . ALA A 1 78 ? -1.105 -1.838 -8.509 1.00 86.88 78 ALA A N 1
ATOM 590 C CA . ALA A 1 78 ? -1.854 -3.091 -8.452 1.00 86.88 78 ALA A CA 1
ATOM 591 C C . ALA A 1 78 ? -3.328 -2.915 -8.861 1.00 86.88 78 ALA A C 1
ATOM 593 O O . ALA A 1 78 ? -3.885 -3.772 -9.542 1.00 86.88 78 ALA A O 1
ATOM 594 N N . LEU A 1 79 ? -3.953 -1.796 -8.482 1.00 85.06 79 LEU A N 1
ATOM 595 C CA . LEU A 1 79 ? -5.363 -1.523 -8.780 1.00 85.06 79 LEU A CA 1
ATOM 596 C C . LEU A 1 79 ? -5.591 -0.960 -10.189 1.00 85.06 79 LEU A C 1
ATOM 598 O O . LEU A 1 79 ? -6.600 -1.273 -10.819 1.00 85.06 79 LEU A O 1
ATOM 602 N N . THR A 1 80 ? -4.685 -0.103 -10.669 1.00 82.75 80 THR A N 1
ATOM 603 C CA . THR A 1 80 ? -4.920 0.760 -11.844 1.00 82.75 80 THR A CA 1
ATOM 604 C C . THR A 1 80 ? -3.850 0.661 -12.927 1.00 82.75 80 THR A C 1
ATOM 606 O O . THR A 1 80 ? -3.995 1.282 -13.979 1.00 82.75 80 THR A O 1
ATOM 609 N N . GLY A 1 81 ? -2.756 -0.063 -12.681 1.00 85.19 81 GLY A N 1
ATOM 610 C CA . GLY A 1 81 ? -1.602 -0.122 -13.583 1.00 85.19 81 GLY A CA 1
ATOM 611 C C . GLY A 1 81 ? -0.698 1.103 -13.557 1.00 85.19 81 GLY A C 1
ATOM 612 O O . GLY A 1 81 ? 0.291 1.143 -14.284 1.00 85.19 81 GLY A O 1
ATOM 613 N N . SER A 1 82 ? -1.023 2.105 -12.741 1.00 86.25 82 SER A N 1
ATOM 614 C CA . SER A 1 82 ? -0.301 3.370 -12.640 1.00 86.25 82 SER A CA 1
ATOM 615 C C . SER A 1 82 ? -0.044 3.722 -11.182 1.00 86.25 82 SER A C 1
ATOM 617 O O . SER A 1 82 ? -0.872 3.438 -10.324 1.00 86.25 82 SER A O 1
ATOM 619 N N . GLU A 1 83 ? 1.067 4.394 -10.893 1.00 90.12 83 GLU A N 1
ATOM 620 C CA . GLU A 1 83 ? 1.373 4.922 -9.555 1.00 90.12 83 GLU A CA 1
ATOM 621 C C . GLU A 1 83 ? 0.698 6.283 -9.292 1.00 90.12 83 GLU A C 1
ATOM 623 O O . GLU A 1 83 ? 0.639 6.727 -8.151 1.00 90.12 83 GLU A O 1
ATOM 628 N N . ASN A 1 84 ? 0.105 6.915 -10.315 1.00 88.88 84 ASN A N 1
ATOM 629 C CA . ASN A 1 84 ? -0.407 8.295 -10.275 1.00 88.88 84 ASN A CA 1
ATOM 630 C C . ASN A 1 84 ? -1.554 8.538 -9.278 1.00 88.88 84 ASN A C 1
ATOM 632 O O . ASN A 1 84 ? -1.890 9.689 -9.003 1.00 88.88 84 ASN A O 1
ATOM 636 N N . PHE A 1 85 ? -2.166 7.486 -8.730 1.00 88.00 85 PHE A N 1
ATOM 637 C CA . PHE A 1 85 ? -3.258 7.602 -7.763 1.00 88.00 85 PHE A CA 1
ATOM 638 C C . PHE A 1 85 ? -2.793 7.420 -6.310 1.00 88.00 85 PHE A C 1
ATOM 640 O O . PHE A 1 85 ? -3.627 7.376 -5.405 1.00 88.00 85 PHE A O 1
ATOM 647 N N . HIS A 1 86 ? -1.480 7.370 -6.048 1.00 89.94 86 HIS A N 1
ATOM 648 C CA . HIS A 1 86 ? -0.930 7.180 -4.701 1.00 89.94 86 HIS A CA 1
ATOM 649 C C . HIS A 1 86 ? -1.433 8.235 -3.689 1.00 89.94 86 HIS A C 1
ATOM 651 O O . HIS A 1 86 ? -1.840 7.890 -2.579 1.00 89.94 86 HIS A O 1
ATOM 657 N N . ALA A 1 87 ? -1.477 9.518 -4.070 1.00 88.50 87 ALA A N 1
ATOM 658 C CA . ALA A 1 87 ? -1.925 10.605 -3.192 1.00 88.50 87 ALA A CA 1
ATOM 659 C C . ALA A 1 87 ? -3.424 10.514 -2.867 1.00 88.50 87 ALA A C 1
ATOM 661 O O . ALA A 1 87 ? -3.843 10.738 -1.730 1.00 88.50 87 ALA A O 1
ATOM 662 N N . LEU A 1 88 ? -4.229 10.130 -3.859 1.00 87.06 88 LEU A N 1
ATOM 663 C CA . LEU A 1 88 ? -5.658 9.895 -3.696 1.00 87.06 88 LEU A CA 1
ATOM 664 C C . LEU A 1 88 ? -5.926 8.729 -2.739 1.00 87.06 88 LEU A C 1
ATOM 666 O O . LEU A 1 88 ? -6.777 8.843 -1.858 1.00 87.06 88 LEU A O 1
ATOM 670 N N . LEU A 1 89 ? -5.201 7.621 -2.905 1.00 90.00 89 LEU A N 1
ATOM 671 C CA . LEU A 1 89 ? -5.306 6.471 -2.011 1.00 90.00 89 LEU A CA 1
ATOM 672 C C . LEU A 1 89 ? -4.937 6.859 -0.581 1.00 90.00 89 LEU A C 1
ATOM 674 O O . LEU A 1 89 ? -5.694 6.557 0.334 1.00 90.00 89 LEU A O 1
ATOM 678 N N . ARG A 1 90 ? -3.855 7.622 -0.395 1.00 91.56 90 ARG A N 1
ATOM 679 C CA . ARG A 1 90 ? -3.453 8.143 0.918 1.00 91.56 90 ARG A CA 1
ATOM 680 C C . ARG A 1 90 ? -4.537 9.002 1.565 1.00 91.56 90 ARG A C 1
ATOM 682 O O . ARG A 1 90 ? -4.816 8.837 2.752 1.00 91.56 90 ARG A O 1
ATOM 689 N N . LEU A 1 91 ? -5.172 9.889 0.799 1.0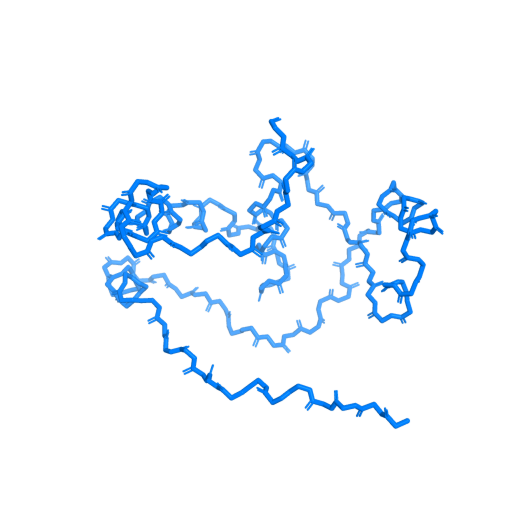0 89.00 91 LEU A N 1
ATOM 690 C CA . LEU A 1 91 ? -6.286 10.699 1.295 1.00 89.00 91 LEU A CA 1
ATOM 691 C C . LEU A 1 91 ? -7.476 9.823 1.706 1.00 89.00 91 LEU A C 1
ATOM 693 O O . LEU A 1 91 ? -8.028 10.019 2.786 1.00 89.00 91 LEU A O 1
ATOM 697 N N . ARG A 1 92 ? -7.849 8.832 0.889 1.00 86.81 92 ARG A N 1
ATOM 698 C CA . ARG A 1 92 ? -8.930 7.891 1.226 1.00 86.81 92 ARG A CA 1
ATOM 699 C C . ARG A 1 92 ? -8.621 7.093 2.486 1.00 86.81 92 ARG A C 1
ATOM 701 O O . ARG A 1 92 ? -9.495 6.973 3.335 1.00 86.81 92 ARG A O 1
ATOM 708 N N . THR A 1 93 ? -7.392 6.605 2.634 1.00 90.06 93 THR A N 1
ATOM 709 C CA . THR A 1 93 ? -6.948 5.914 3.848 1.00 90.06 93 THR A CA 1
ATOM 710 C C . THR A 1 93 ? -7.067 6.822 5.069 1.00 90.06 93 THR A C 1
ATOM 712 O O . THR A 1 93 ? -7.626 6.403 6.074 1.00 90.06 93 THR A O 1
ATOM 715 N N . ALA A 1 94 ? -6.635 8.084 4.983 1.00 90.56 94 ALA A N 1
ATOM 716 C CA . ALA A 1 94 ? -6.786 9.034 6.086 1.00 90.56 94 ALA A CA 1
ATOM 717 C C . ALA A 1 94 ? -8.261 9.294 6.442 1.00 90.56 94 ALA A C 1
ATOM 719 O O . ALA A 1 94 ? -8.624 9.291 7.616 1.00 90.56 94 ALA A O 1
ATOM 720 N N . VAL A 1 95 ? -9.122 9.477 5.437 1.00 88.12 95 VAL A N 1
ATOM 721 C CA . VAL A 1 95 ? -10.571 9.635 5.640 1.00 88.12 95 VAL A CA 1
ATOM 722 C C . VAL A 1 95 ? -11.168 8.396 6.307 1.00 88.12 95 VAL A C 1
ATOM 724 O O . VAL A 1 95 ? -11.972 8.539 7.224 1.00 88.12 95 VAL A O 1
ATOM 727 N N . GLU A 1 96 ? -10.767 7.195 5.889 1.00 87.06 96 GLU A N 1
ATOM 728 C CA . GLU A 1 96 ? -11.235 5.945 6.490 1.00 87.06 96 GLU A CA 1
ATOM 729 C C . GLU A 1 96 ? -10.832 5.843 7.962 1.00 87.06 96 GLU A C 1
ATOM 731 O O . GLU A 1 96 ? -11.689 5.599 8.807 1.00 87.06 96 GLU A O 1
ATOM 736 N N . LEU A 1 97 ? -9.568 6.130 8.283 1.00 88.25 97 LEU A N 1
ATOM 737 C CA . LEU A 1 97 ? -9.065 6.128 9.659 1.00 88.25 97 LEU A CA 1
ATOM 738 C C . LEU A 1 97 ? -9.828 7.116 10.559 1.00 88.25 97 LEU A C 1
ATOM 740 O O . LEU A 1 97 ? -10.120 6.802 11.710 1.00 88.25 97 LEU A O 1
ATOM 744 N N . ILE A 1 98 ? -10.178 8.298 10.037 1.00 89.38 98 ILE A N 1
ATOM 745 C CA . ILE A 1 98 ? -10.906 9.335 10.788 1.00 89.38 98 ILE A CA 1
ATOM 746 C C . ILE A 1 98 ? -12.383 8.975 10.973 1.00 89.38 98 ILE A C 1
ATOM 748 O O . ILE A 1 98 ? -12.947 9.215 12.041 1.00 89.38 98 ILE A O 1
ATOM 752 N N . LEU A 1 99 ? -13.040 8.450 9.936 1.00 87.50 99 LEU A N 1
ATOM 753 C CA . LEU A 1 99 ? -14.480 8.178 9.966 1.00 87.50 99 LEU A CA 1
ATOM 754 C C . LEU A 1 99 ? -14.826 6.845 10.629 1.00 87.50 99 LEU A C 1
ATOM 756 O O . LEU A 1 99 ? -15.946 6.689 11.118 1.00 87.50 99 LEU A O 1
ATOM 760 N N . ASN A 1 100 ? -13.891 5.898 10.642 1.00 88.00 100 ASN A N 1
ATOM 761 C CA . ASN A 1 100 ? -14.098 4.540 11.124 1.00 88.00 100 ASN A CA 1
ATOM 762 C C . ASN A 1 100 ? -13.041 4.109 12.170 1.00 88.00 100 ASN A C 1
ATOM 764 O O . ASN A 1 100 ? -12.538 2.986 12.098 1.00 88.00 100 ASN A O 1
ATOM 768 N N . PRO A 1 101 ? -12.728 4.940 13.191 1.00 89.62 101 PRO A N 1
ATOM 769 C CA . PRO A 1 101 ? -11.627 4.677 14.124 1.00 89.62 101 PRO A CA 1
ATOM 770 C C . PRO A 1 101 ? -11.831 3.392 14.935 1.00 89.62 101 PRO A C 1
ATOM 772 O O . PRO A 1 101 ? -10.867 2.743 15.318 1.00 89.62 101 PRO A O 1
ATOM 775 N N . ILE A 1 102 ? -13.084 2.970 15.137 1.00 89.81 102 ILE A N 1
ATOM 776 C CA . ILE A 1 102 ? -13.430 1.748 15.876 1.00 89.81 102 ILE A CA 1
ATOM 777 C C . ILE A 1 102 ? -12.874 0.459 15.251 1.00 89.81 102 ILE A C 1
ATOM 779 O O . ILE A 1 102 ? -12.811 -0.553 15.936 1.00 89.81 102 ILE A O 1
ATOM 783 N N . TYR A 1 103 ? -12.507 0.464 13.968 1.00 87.31 103 TYR A N 1
ATOM 784 C CA . TYR A 1 103 ? -11.922 -0.708 13.305 1.00 87.31 103 TYR A CA 1
ATOM 785 C C . TYR A 1 103 ? -10.397 -0.621 13.188 1.00 87.31 103 TYR A C 1
ATOM 787 O O . TYR A 1 103 ? -9.768 -1.582 12.757 1.00 87.31 103 TYR A O 1
ATOM 795 N N . CYS A 1 104 ? -9.806 0.523 13.538 1.00 83.88 104 CYS A N 1
ATOM 796 C CA . CYS A 1 104 ? -8.382 0.801 13.348 1.00 83.88 104 CYS A CA 1
ATOM 797 C C . CYS A 1 104 ? -7.642 1.053 14.667 1.00 83.88 104 CYS A C 1
ATOM 799 O O . CYS A 1 104 ? -6.424 0.926 14.705 1.00 83.88 104 CYS A O 1
ATOM 801 N N . ASP A 1 105 ? -8.361 1.416 15.728 1.00 86.75 105 ASP A N 1
ATOM 802 C CA . ASP A 1 105 ? -7.826 1.559 17.079 1.00 86.75 105 ASP A CA 1
ATOM 803 C C . ASP A 1 105 ? -7.720 0.186 17.750 1.00 86.75 105 ASP A C 1
ATOM 805 O O . ASP A 1 105 ? -8.739 -0.453 18.004 1.00 86.75 105 ASP A O 1
ATOM 809 N N . GLU A 1 106 ? -6.496 -0.227 18.082 1.00 85.69 106 GLU A N 1
ATOM 810 C CA . GLU A 1 106 ? -6.171 -1.476 18.789 1.00 85.69 106 GLU A CA 1
ATOM 811 C C . GLU A 1 106 ? -6.939 -1.656 20.110 1.00 85.69 106 GLU A C 1
ATOM 813 O O . GLU A 1 106 ? -7.135 -2.777 20.576 1.00 85.69 106 GLU A O 1
ATOM 818 N N . LYS A 1 107 ? -7.396 -0.555 20.720 1.00 90.00 107 LYS A N 1
ATOM 819 C CA . LYS A 1 107 ? -8.149 -0.566 21.982 1.00 90.00 107 LYS A CA 1
ATOM 820 C C . LYS A 1 107 ? -9.642 -0.785 21.781 1.00 90.00 107 LYS A C 1
ATOM 822 O O . LYS A 1 107 ? -10.374 -0.944 22.759 1.00 90.00 107 LYS A O 1
ATOM 827 N N . SER A 1 108 ? -10.124 -0.739 20.543 1.00 90.12 108 SER A N 1
ATOM 828 C CA . SER A 1 108 ? -11.536 -0.922 20.252 1.00 90.12 108 SER A CA 1
ATOM 829 C C . SER A 1 108 ? -11.919 -2.396 20.258 1.00 90.12 108 SER A C 1
ATOM 831 O O . SER A 1 108 ? -11.237 -3.234 19.680 1.00 90.12 108 SER A O 1
ATOM 833 N N . ASN A 1 109 ? -13.096 -2.710 20.800 1.00 88.69 109 ASN A N 1
ATOM 834 C CA . ASN A 1 109 ? -13.652 -4.068 20.769 1.00 88.69 109 ASN A CA 1
ATOM 835 C C . ASN A 1 109 ? -13.924 -4.592 19.345 1.00 88.69 109 ASN A C 1
ATOM 837 O O . ASN A 1 109 ? -14.159 -5.784 19.173 1.00 88.69 109 ASN A O 1
ATOM 841 N N . ASN A 1 110 ? -13.943 -3.707 18.342 1.00 86.25 110 ASN A N 1
ATOM 842 C CA . ASN A 1 110 ? -14.170 -4.059 16.939 1.00 86.25 110 ASN A CA 1
ATOM 843 C C . ASN A 1 110 ? -12.873 -4.123 16.118 1.00 86.25 110 ASN A C 1
ATOM 845 O O . ASN A 1 110 ? -12.941 -4.323 14.903 1.00 86.25 110 ASN A O 1
ATOM 849 N N . PHE A 1 111 ? -11.712 -3.939 16.749 1.00 85.19 111 PHE A N 1
ATOM 850 C CA . PHE A 1 111 ? -10.427 -4.116 16.091 1.00 85.19 111 PHE A CA 1
ATOM 851 C C . PHE A 1 111 ? -10.212 -5.587 15.738 1.00 85.19 111 PHE A C 1
ATOM 853 O O . PHE A 1 111 ? -10.430 -6.479 16.557 1.00 85.19 111 PHE A O 1
ATOM 860 N N . ILE A 1 112 ? -9.791 -5.837 14.500 1.00 81.25 112 ILE A N 1
ATOM 861 C CA . ILE A 1 112 ? -9.458 -7.176 14.020 1.00 81.25 112 ILE A CA 1
ATOM 862 C C . ILE A 1 112 ? -7.992 -7.150 13.609 1.00 81.25 112 ILE A C 1
ATOM 864 O O . ILE A 1 112 ? -7.654 -6.600 12.560 1.00 81.25 112 ILE A O 1
ATOM 868 N N . ASP A 1 113 ? -7.136 -7.769 14.421 1.00 80.50 113 ASP A N 1
ATOM 869 C CA . ASP A 1 113 ? -5.749 -8.012 14.041 1.00 80.50 113 ASP A CA 1
ATOM 870 C C . ASP A 1 113 ? -5.693 -9.142 13.006 1.00 80.50 113 ASP A C 1
ATOM 872 O O . ASP A 1 113 ? -5.883 -10.320 13.313 1.00 80.50 113 ASP A O 1
ATOM 876 N N . LEU A 1 114 ? -5.478 -8.761 11.749 1.00 79.12 114 LEU A N 1
ATOM 877 C CA . LEU A 1 114 ? -5.338 -9.693 10.632 1.00 79.12 114 LEU A CA 1
ATOM 878 C C . LEU A 1 114 ? -3.900 -10.180 10.436 1.00 79.12 114 LEU A C 1
ATOM 880 O O . LEU A 1 114 ? -3.691 -11.124 9.676 1.00 79.12 114 LEU A O 1
ATOM 884 N N . ILE A 1 115 ? -2.920 -9.527 11.064 1.00 76.19 115 ILE A N 1
ATOM 885 C CA . ILE A 1 115 ? -1.509 -9.893 10.944 1.00 76.19 115 ILE A CA 1
ATOM 886 C C . ILE A 1 115 ? -1.210 -10.999 11.954 1.00 76.19 115 ILE A C 1
ATOM 888 O O . ILE A 1 115 ? -0.592 -11.993 11.575 1.00 76.19 115 ILE A O 1
ATOM 892 N N . ASN A 1 116 ? -1.701 -10.855 13.193 1.00 67.25 116 ASN A N 1
ATOM 893 C CA . ASN A 1 116 ? -1.552 -11.821 14.288 1.00 67.25 116 ASN A CA 1
ATOM 894 C C . ASN A 1 116 ? -0.126 -12.412 14.350 1.00 67.25 116 ASN A C 1
ATOM 896 O O . ASN A 1 116 ? 0.064 -13.623 14.497 1.00 67.25 116 ASN A O 1
ATOM 900 N N . ASP A 1 117 ? 0.884 -11.558 14.147 1.00 68.19 117 ASP A N 1
ATOM 901 C CA . ASP A 1 117 ? 2.293 -11.945 14.125 1.00 68.19 117 ASP A CA 1
ATOM 902 C C . ASP A 1 117 ? 3.014 -11.325 15.319 1.00 68.19 117 ASP A C 1
ATOM 904 O O . ASP A 1 117 ? 3.474 -10.186 15.288 1.00 68.19 117 ASP A O 1
ATOM 908 N N . ASN A 1 118 ? 3.160 -12.129 16.370 1.00 67.44 118 ASN A N 1
ATOM 909 C CA . ASN A 1 118 ? 3.807 -11.738 17.623 1.00 67.44 118 ASN A CA 1
ATOM 910 C C . ASN A 1 118 ? 5.329 -11.509 17.489 1.00 67.44 118 ASN A C 1
ATOM 912 O O . ASN A 1 118 ? 6.006 -11.311 18.497 1.00 67.44 118 ASN A O 1
ATOM 916 N N . ARG A 1 119 ? 5.900 -11.614 16.281 1.00 64.00 119 ARG A N 1
ATOM 917 C CA . ARG A 1 119 ? 7.334 -11.404 16.014 1.00 64.00 119 ARG A CA 1
ATOM 918 C C . ARG A 1 119 ? 7.649 -9.991 15.528 1.00 64.00 119 ARG A C 1
ATOM 920 O O . ARG A 1 119 ? 8.827 -9.645 15.460 1.00 64.00 119 ARG A O 1
ATOM 927 N N . ILE A 1 120 ? 6.637 -9.201 15.176 1.00 53.62 120 ILE A N 1
ATOM 928 C CA . ILE A 1 120 ? 6.797 -7.799 14.785 1.00 53.62 120 ILE A CA 1
ATOM 929 C C . ILE A 1 120 ? 6.485 -6.957 16.027 1.00 53.62 120 ILE A C 1
ATOM 931 O O . ILE A 1 120 ? 5.333 -6.879 16.443 1.00 53.62 120 ILE A O 1
ATOM 935 N N . VAL A 1 121 ? 7.532 -6.399 16.645 1.00 39.84 121 VAL A N 1
ATOM 936 C CA . VAL A 1 121 ? 7.470 -5.514 17.824 1.00 39.84 121 VAL A CA 1
ATOM 937 C C . VAL A 1 121 ? 7.840 -4.099 17.412 1.00 39.84 121 VAL A C 1
ATOM 939 O O . VAL A 1 121 ? 8.822 -3.971 16.643 1.00 39.84 121 VAL A O 1
#

Organism: NCBI:txid2493646

Sequence (121 aa):
TAERFPFEGKKGPAKSESKFLVSYGICIPESGRIFNNGEKDSVSVEMLKMYHPAILMDLVPMLVVGDGNCLYGAVSRALTGSENFHALLRLRTAVELILNPIYCDEKSNNFIDLINDNRIV

Secondary structure (DSSP, 8-state):
----------PPPPHHHHHHHHHH-PPPPPS------S-B-HHHHHHHHHH-TTHHHH--PBP---STTHHHHHHHHHHHS-STTHHHHHHHHHHHHHH-GGGT-TTSTT---SS--TT--

Radius of gyration: 17.35 Å; chains: 1; bounding box: 36×47×40 Å

Foldseek 3Di:
DDDDDPPPDPDPPDPLVVVCCVVPVDDQPAFDDPQPDADFDPVVCVVCVVPPVVCVVPDTHGDFPPDPLRVLQVVSCNRRVGSVCSVVVVVSVVSCCVVPVLQVDPPHPNDDDPPPDPVPD